Protein AF-A0A965ZZB5-F1 (afdb_monomer_lite)

Secondary structure (DSSP, 8-state):
---HHHHHHHHHHHHHHHHHHHHHHHHS-HHHHHSPP-HHHHHHHHHHHHHHHHHHHHHHHHHT--HHHHHHHHHHHHHHHHHTT--HHHHHHHHHHHHHHHH--

Foldseek 3Di:
DDDPVVVVLLVVLLVLLLVLLVQLCVQQPQVLLPDDDDPVSVVSNVVSLVVSLVVLLVVCVVVVDDPVSLVSNLVSNLVNVVVSPHDPVVSVVSSVSSSVSNVPD

Sequence (105 aa):
MFNPLNWLQGKRIDAFSRELAQEFSSRYSLEMATESPDKKSEKKLGRALNYVYRQAREFRQDRRLGVYGTARLGNGFKWELREMGYRHDFIEEATKGLILSVRGK

Radius of gyration: 14.29 Å; chains: 1; bounding box: 45×20×34 Å

pLDDT: mean 90.99, std 9.57, range [49.69, 98.31]

Structure (mmCIF, N/CA/C/O backbone):
data_AF-A0A965ZZB5-F1
#
_entry.id   AF-A0A965ZZB5-F1
#
loop_
_atom_site.group_PDB
_atom_site.id
_atom_site.type_symbol
_atom_site.label_atom_id
_atom_site.label_alt_id
_atom_site.label_comp_id
_atom_site.label_asym_id
_atom_site.label_entity_id
_atom_site.label_seq_id
_atom_site.pdbx_PDB_ins_code
_atom_site.Cartn_x
_atom_site.Cartn_y
_atom_site.Cartn_z
_atom_site.occupancy
_atom_site.B_iso_or_equiv
_atom_site.auth_seq_id
_atom_site.auth_comp_id
_atom_site.auth_asym_id
_atom_site.auth_atom_id
_atom_site.pdbx_PDB_model_num
ATOM 1 N N . MET A 1 1 ? -26.984 -10.403 16.434 1.00 51.53 1 MET A N 1
ATOM 2 C CA . MET A 1 1 ? -27.482 -9.010 16.435 1.00 51.53 1 MET A CA 1
ATOM 3 C C . MET A 1 1 ? -26.641 -8.207 15.447 1.00 51.53 1 MET A C 1
ATOM 5 O O . MET A 1 1 ? -25.421 -8.245 15.553 1.00 51.53 1 MET A O 1
ATOM 9 N N . PHE A 1 2 ? -27.251 -7.593 14.430 1.00 65.06 2 PHE A N 1
ATOM 10 C CA . PHE A 1 2 ? -26.543 -6.790 13.422 1.00 65.06 2 PHE A CA 1
ATOM 11 C C . PHE A 1 2 ? -26.009 -5.507 14.074 1.00 65.06 2 PHE A C 1
ATOM 13 O O . PHE A 1 2 ? -26.792 -4.757 14.646 1.00 65.06 2 PHE A O 1
ATOM 20 N N . ASN A 1 3 ? -24.694 -5.266 14.017 1.00 68.12 3 ASN A N 1
ATOM 21 C CA . ASN A 1 3 ? -24.098 -4.024 14.511 1.00 68.12 3 ASN A CA 1
ATOM 22 C C . ASN A 1 3 ? -23.791 -3.087 13.329 1.00 68.12 3 ASN A C 1
ATOM 24 O O . ASN A 1 3 ? -22.809 -3.323 12.614 1.00 68.12 3 ASN A O 1
ATOM 28 N N . PRO A 1 4 ? -24.590 -2.031 13.107 1.00 71.56 4 PRO A N 1
ATOM 29 C CA .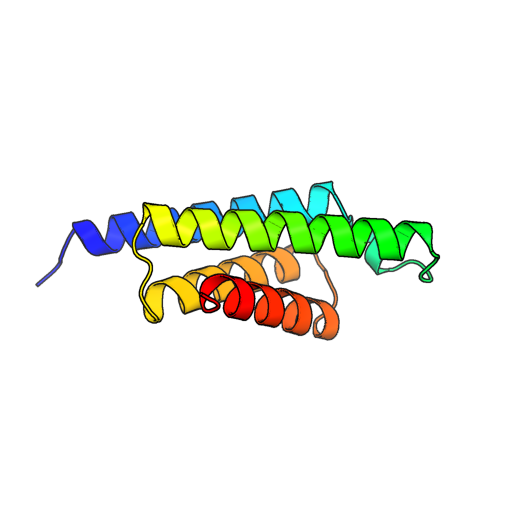 PRO A 1 4 ? -24.464 -1.198 11.923 1.00 71.56 4 PRO A CA 1
ATOM 30 C C . PRO A 1 4 ? -23.114 -0.457 11.807 1.00 71.56 4 PRO A C 1
ATOM 32 O O . PRO A 1 4 ? -22.646 -0.164 10.710 1.00 71.56 4 PRO A O 1
ATOM 35 N N . LEU A 1 5 ? -22.430 -0.208 12.924 1.00 72.25 5 LEU A N 1
ATOM 36 C CA . LEU A 1 5 ? -21.118 0.450 12.939 1.00 72.25 5 LEU A CA 1
ATOM 37 C C . LEU A 1 5 ? -20.015 -0.393 12.271 1.00 72.25 5 LEU A C 1
ATOM 39 O O . LEU A 1 5 ? -19.155 0.149 11.575 1.00 72.25 5 LEU A O 1
ATOM 43 N N . ASN A 1 6 ? -20.066 -1.721 12.417 1.00 72.62 6 ASN A N 1
ATOM 44 C CA . ASN A 1 6 ? -19.044 -2.615 11.862 1.00 72.62 6 ASN A CA 1
ATOM 45 C C . ASN A 1 6 ? -19.143 -2.739 10.333 1.00 72.62 6 ASN A C 1
ATOM 47 O O . ASN A 1 6 ? -18.112 -2.863 9.669 1.00 72.62 6 ASN A O 1
ATOM 51 N N . TRP A 1 7 ? -20.351 -2.677 9.753 1.00 75.81 7 TRP A N 1
ATOM 52 C CA . TRP A 1 7 ? -20.498 -2.728 8.290 1.00 75.81 7 TRP A CA 1
ATOM 53 C C . TRP A 1 7 ? -19.949 -1.458 7.635 1.00 75.81 7 TRP A C 1
ATOM 55 O O . TRP A 1 7 ? -19.247 -1.544 6.626 1.00 75.81 7 TRP A O 1
ATOM 65 N N . LEU A 1 8 ? -20.216 -0.293 8.237 1.00 85.12 8 LEU A N 1
ATOM 66 C CA . LEU A 1 8 ? -19.691 0.990 7.773 1.00 85.12 8 LEU A CA 1
ATOM 67 C C . LEU A 1 8 ? -18.165 1.009 7.841 1.00 85.12 8 LEU A C 1
ATOM 69 O O . LEU A 1 8 ? -17.510 1.407 6.880 1.00 85.12 8 LEU A O 1
ATOM 73 N N . GLN A 1 9 ? -17.584 0.526 8.942 1.00 85.31 9 GLN A N 1
ATOM 74 C CA . GLN A 1 9 ? -16.133 0.422 9.067 1.00 85.31 9 GLN A CA 1
ATOM 75 C C . GLN A 1 9 ? -15.539 -0.514 8.005 1.00 85.31 9 GLN A C 1
ATOM 77 O O . GLN A 1 9 ? -14.544 -0.156 7.381 1.00 85.31 9 GLN A O 1
ATOM 82 N N . GLY A 1 10 ? -16.177 -1.663 7.750 1.00 88.94 10 GLY A N 1
ATOM 83 C CA . GLY A 1 10 ? -15.782 -2.600 6.697 1.00 88.94 10 GLY A CA 1
ATOM 84 C C . GLY A 1 10 ? -15.729 -1.950 5.313 1.00 88.94 10 GLY A C 1
ATOM 85 O O . GLY A 1 10 ? -14.679 -1.989 4.679 1.00 88.94 10 GLY A O 1
ATOM 86 N N . LYS A 1 11 ? -16.802 -1.267 4.885 1.00 9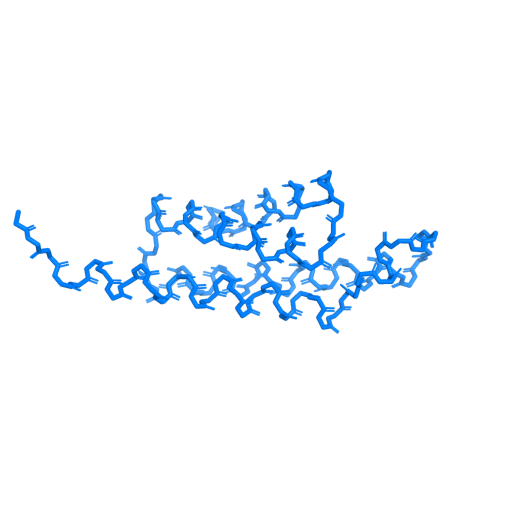1.56 11 LYS A N 1
ATOM 87 C CA . LYS A 1 11 ? -16.817 -0.591 3.573 1.00 91.56 11 LYS A CA 1
ATOM 88 C C . LYS A 1 11 ? -15.784 0.522 3.459 1.00 91.56 11 LYS A C 1
ATOM 90 O O . LYS A 1 11 ? -15.249 0.746 2.381 1.00 91.56 11 LYS A O 1
ATOM 95 N N . ARG A 1 12 ? -15.485 1.218 4.557 1.00 91.69 12 ARG A N 1
ATOM 96 C CA . ARG A 1 12 ? -14.422 2.231 4.566 1.00 91.69 12 ARG A CA 1
ATOM 97 C C . ARG A 1 12 ? -13.033 1.618 4.418 1.00 91.69 12 ARG A C 1
ATOM 99 O O . ARG A 1 12 ? -12.195 2.223 3.764 1.00 91.69 12 ARG A O 1
ATOM 106 N N . ILE A 1 13 ? -12.788 0.456 5.0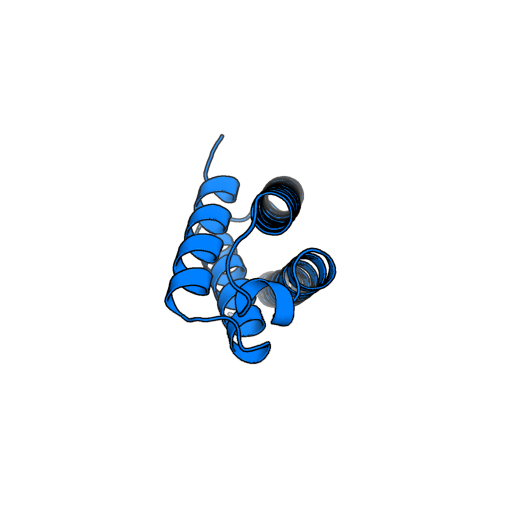28 1.00 94.75 13 ILE A N 1
ATOM 107 C CA . ILE A 1 13 ? -11.532 -0.281 4.834 1.00 94.75 13 ILE A CA 1
ATOM 108 C C . ILE A 1 13 ? -11.420 -0.716 3.374 1.00 94.75 13 ILE A C 1
ATOM 110 O O . ILE A 1 13 ? -10.377 -0.493 2.780 1.00 94.75 13 ILE A O 1
ATOM 114 N N . ASP A 1 14 ? -12.494 -1.250 2.788 1.00 95.31 14 ASP A N 1
ATOM 115 C CA . ASP A 1 14 ? -12.492 -1.691 1.388 1.00 95.31 14 ASP A CA 1
ATOM 116 C C . ASP A 1 14 ? -12.238 -0.524 0.421 1.00 95.31 14 ASP A C 1
ATOM 118 O O . ASP A 1 14 ? -11.405 -0.627 -0.477 1.00 95.31 14 ASP A O 1
ATOM 122 N N . ALA A 1 15 ? -12.910 0.613 0.636 1.00 96.12 15 ALA A N 1
ATOM 123 C CA . ALA A 1 15 ? -12.704 1.819 -0.162 1.00 96.12 15 ALA A CA 1
ATOM 124 C C . ALA A 1 15 ? -11.254 2.317 -0.069 1.00 96.12 15 ALA A C 1
ATOM 126 O O . ALA A 1 15 ? -10.639 2.616 -1.088 1.00 96.12 15 ALA A O 1
ATOM 127 N N . PHE A 1 16 ? -10.694 2.341 1.143 1.00 96.38 16 PHE A N 1
ATOM 128 C CA . PHE A 1 16 ? -9.311 2.751 1.355 1.00 96.38 16 PHE A CA 1
ATOM 129 C C . PHE A 1 16 ? -8.307 1.756 0.755 1.00 96.38 16 PHE A C 1
ATOM 131 O O . PHE A 1 16 ? -7.324 2.174 0.158 1.00 96.38 16 PHE A O 1
ATOM 138 N N . SER A 1 17 ? -8.551 0.445 0.849 1.00 97.12 17 SER A N 1
ATOM 139 C CA . SER A 1 17 ? -7.729 -0.578 0.188 1.00 97.12 17 SER A CA 1
ATOM 140 C C . SER A 1 17 ? -7.622 -0.348 -1.319 1.00 97.12 17 SER A C 1
ATOM 142 O O . SER A 1 17 ? -6.525 -0.435 -1.872 1.00 97.12 17 SER A O 1
ATOM 144 N N . ARG A 1 18 ? -8.752 -0.037 -1.967 1.00 97.94 18 ARG A N 1
ATOM 145 C CA . ARG A 1 18 ? -8.815 0.278 -3.397 1.00 97.94 18 ARG A CA 1
ATOM 146 C C . ARG A 1 18 ? -8.062 1.555 -3.733 1.00 97.94 18 ARG A C 1
ATOM 148 O O . ARG A 1 18 ? -7.221 1.542 -4.626 1.00 97.94 18 ARG A O 1
ATOM 155 N N . GLU A 1 19 ? -8.331 2.632 -3.001 1.00 97.62 19 GLU A N 1
ATOM 156 C CA . GLU A 1 19 ? -7.626 3.909 -3.161 1.00 97.62 19 GLU A CA 1
ATOM 157 C C . GLU A 1 19 ? -6.109 3.714 -3.043 1.00 97.62 19 GLU A C 1
ATOM 159 O O . GLU A 1 19 ? -5.341 4.198 -3.870 1.00 97.62 19 GLU A O 1
ATOM 164 N N . LEU A 1 20 ? -5.672 2.921 -2.066 1.00 97.25 20 LEU A N 1
ATOM 165 C CA . LEU A 1 20 ? -4.262 2.663 -1.826 1.00 97.25 20 LEU A CA 1
ATOM 166 C C . LEU A 1 20 ? -3.595 1.884 -2.969 1.00 97.25 20 LEU A C 1
ATOM 168 O O . LEU A 1 20 ? -2.459 2.185 -3.334 1.00 97.25 20 LEU A O 1
ATOM 172 N N . ALA A 1 21 ? -4.287 0.900 -3.548 1.00 97.94 21 ALA A N 1
ATOM 173 C CA . ALA A 1 21 ? -3.805 0.172 -4.722 1.00 97.94 21 ALA A CA 1
ATOM 174 C C . ALA A 1 21 ? -3.731 1.079 -5.962 1.00 97.94 21 ALA A C 1
ATOM 176 O O . ALA A 1 21 ? -2.763 1.016 -6.720 1.00 97.94 21 ALA A O 1
ATOM 177 N N . GLN A 1 22 ? -4.707 1.972 -6.140 1.00 97.69 22 GLN A N 1
ATOM 178 C CA . GLN A 1 22 ? -4.717 2.951 -7.230 1.00 97.69 22 GLN A CA 1
ATOM 179 C C . GLN A 1 22 ? -3.578 3.971 -7.091 1.00 97.69 22 GLN A C 1
ATOM 181 O O . GLN A 1 22 ? -2.859 4.226 -8.056 1.00 97.69 22 GLN A O 1
ATOM 186 N N . GLU A 1 23 ? -3.349 4.495 -5.885 1.00 97.25 23 GLU A N 1
ATOM 187 C CA . GLU A 1 23 ? -2.213 5.373 -5.573 1.00 97.25 23 GLU A CA 1
ATOM 188 C C . GLU A 1 23 ? -0.862 4.673 -5.741 1.00 97.25 23 GLU A C 1
ATOM 190 O O . GLU A 1 23 ? 0.124 5.294 -6.143 1.00 97.25 23 GLU A O 1
ATOM 195 N N . PHE A 1 24 ? -0.790 3.376 -5.439 1.00 97.94 24 PHE A N 1
ATOM 196 C CA . PHE A 1 24 ? 0.399 2.589 -5.735 1.00 97.94 24 PHE A CA 1
ATOM 197 C C . PHE A 1 24 ? 0.642 2.528 -7.249 1.00 97.94 24 PHE A C 1
ATOM 199 O O . PHE A 1 24 ? 1.726 2.886 -7.718 1.00 97.94 24 PHE A O 1
ATOM 206 N N . SER A 1 25 ? -0.376 2.123 -8.013 1.00 96.69 25 SER A N 1
ATOM 207 C CA . SER A 1 25 ? -0.272 1.916 -9.459 1.00 96.69 25 SER A CA 1
ATOM 208 C C . SER A 1 25 ? 0.009 3.208 -10.231 1.00 96.69 25 SER A C 1
ATOM 210 O O . SER A 1 25 ? 0.790 3.204 -11.182 1.00 96.69 25 SER A O 1
ATOM 212 N N . SER A 1 26 ? -0.520 4.348 -9.774 1.00 96.69 26 SER A N 1
ATOM 213 C CA . SER A 1 26 ? -0.225 5.658 -10.372 1.00 96.69 26 SER A CA 1
ATOM 214 C C . SER A 1 26 ? 1.252 6.060 -10.240 1.00 96.69 26 SER A C 1
ATOM 216 O O . SER A 1 26 ? 1.780 6.807 -11.066 1.00 96.69 26 SER A O 1
ATOM 218 N N . ARG A 1 27 ? 1.949 5.552 -9.214 1.00 95.81 27 ARG A N 1
ATOM 219 C CA . ARG A 1 27 ? 3.371 5.830 -8.941 1.00 95.81 27 ARG A CA 1
ATOM 220 C C . ARG A 1 27 ? 4.300 4.785 -9.545 1.00 95.81 27 ARG A C 1
ATOM 222 O O . ARG A 1 27 ? 5.442 5.110 -9.886 1.00 95.81 27 ARG A O 1
ATOM 229 N N . TYR A 1 28 ? 3.823 3.552 -9.651 1.00 95.88 28 TYR A N 1
ATOM 230 C CA . TYR A 1 28 ? 4.544 2.416 -10.197 1.00 95.88 28 TYR A CA 1
ATOM 231 C C . TYR A 1 28 ? 3.586 1.571 -11.037 1.00 95.88 28 TYR A C 1
ATOM 233 O O . TYR A 1 28 ? 2.908 0.694 -10.508 1.00 95.88 28 TYR A O 1
ATOM 241 N N . SER A 1 29 ? 3.509 1.869 -12.336 1.00 93.62 29 SER A N 1
ATOM 242 C CA . SER A 1 29 ? 2.573 1.232 -13.267 1.00 93.62 29 SER A CA 1
ATOM 243 C C . SER A 1 29 ? 2.904 -0.243 -13.514 1.00 93.62 29 SER A C 1
ATOM 245 O O . SER A 1 29 ? 4.019 -0.699 -13.252 1.00 93.62 29 SER A O 1
ATOM 247 N N . LEU A 1 30 ? 1.936 -0.984 -14.064 1.00 93.38 30 LEU A N 1
ATOM 248 C CA . LEU A 1 30 ? 2.137 -2.374 -14.477 1.00 93.38 30 LEU A CA 1
ATOM 249 C C . LEU A 1 30 ? 3.286 -2.511 -15.489 1.00 93.38 30 LEU A C 1
ATOM 251 O O . LEU A 1 30 ? 4.102 -3.415 -15.353 1.00 93.38 30 LEU A O 1
ATOM 255 N N . GLU A 1 31 ? 3.395 -1.590 -16.450 1.00 91.38 31 GLU A N 1
ATOM 256 C CA . GLU A 1 31 ? 4.469 -1.579 -17.456 1.00 91.38 31 GLU A CA 1
ATOM 257 C C . GLU A 1 31 ? 5.854 -1.593 -16.788 1.00 91.38 31 GLU A C 1
ATOM 259 O O . GLU A 1 31 ? 6.667 -2.478 -17.055 1.00 91.38 31 GLU A O 1
ATOM 264 N N . MET A 1 32 ? 6.071 -0.716 -15.799 1.00 90.81 32 MET A N 1
ATOM 265 C CA . MET A 1 32 ? 7.323 -0.663 -15.028 1.00 90.81 32 MET A CA 1
ATOM 266 C C . MET A 1 32 ? 7.574 -1.922 -14.187 1.00 90.81 32 MET A C 1
ATOM 268 O O . MET A 1 32 ? 8.718 -2.187 -13.820 1.00 90.81 32 MET A O 1
ATOM 272 N N . ALA A 1 33 ? 6.522 -2.668 -13.839 1.00 88.69 33 ALA A N 1
ATOM 273 C CA . ALA A 1 33 ? 6.622 -3.947 -13.137 1.00 88.69 33 ALA A CA 1
ATOM 274 C C . ALA A 1 33 ? 6.969 -5.119 -14.066 1.00 88.69 33 ALA A C 1
ATOM 276 O O . ALA A 1 33 ? 7.471 -6.146 -13.602 1.00 88.69 33 ALA A O 1
ATOM 277 N N . THR A 1 34 ? 6.694 -4.978 -15.363 1.00 88.00 34 THR A N 1
ATOM 278 C CA . THR A 1 34 ? 6.986 -5.992 -16.385 1.00 88.00 34 THR A CA 1
ATOM 279 C C . THR A 1 34 ? 8.313 -5.772 -17.105 1.00 88.00 34 THR A C 1
ATOM 281 O O . THR A 1 34 ? 8.892 -6.731 -17.611 1.00 88.00 34 THR A O 1
ATOM 284 N N . GLU A 1 35 ? 8.805 -4.535 -17.138 1.00 87.62 35 GLU A N 1
ATOM 285 C CA . GLU A 1 35 ? 10.099 -4.181 -17.716 1.00 87.62 35 GLU A CA 1
ATOM 286 C C . GLU A 1 35 ? 11.279 -4.718 -16.891 1.00 87.62 35 GLU A C 1
ATOM 288 O O . GLU A 1 35 ? 11.174 -4.986 -15.690 1.00 87.62 35 GLU A O 1
ATOM 293 N N . SER A 1 36 ? 12.440 -4.846 -17.539 1.00 84.50 36 SER A N 1
ATOM 294 C CA . SER A 1 36 ? 13.690 -5.160 -16.846 1.00 84.50 36 SER A CA 1
ATOM 295 C C . SER A 1 36 ? 13.997 -4.078 -15.801 1.00 84.50 36 SER A C 1
ATOM 297 O O . SER A 1 36 ? 14.003 -2.893 -16.145 1.00 84.50 36 SER A O 1
ATOM 299 N N . PRO A 1 37 ? 14.268 -4.448 -14.537 1.00 82.88 37 PRO A N 1
ATOM 300 C CA . PRO A 1 37 ? 14.526 -3.474 -13.489 1.00 82.88 37 PRO A CA 1
ATOM 301 C C . PRO A 1 37 ? 15.773 -2.642 -13.804 1.00 82.88 37 PRO A C 1
ATOM 303 O O . PRO A 1 37 ? 16.826 -3.167 -14.168 1.00 82.88 37 PRO A O 1
ATOM 306 N N . ASP A 1 38 ? 15.642 -1.327 -13.639 1.00 89.62 38 ASP A N 1
ATOM 307 C CA . ASP A 1 38 ? 16.737 -0.371 -13.678 1.00 89.62 38 ASP A CA 1
ATOM 308 C C . ASP A 1 38 ? 16.743 0.440 -12.370 1.00 89.62 38 ASP A C 1
ATOM 310 O O . ASP A 1 38 ? 15.785 0.446 -11.590 1.00 89.62 38 ASP A O 1
ATOM 314 N N . LYS A 1 39 ? 17.822 1.187 -12.118 1.00 89.38 39 LYS A N 1
ATOM 315 C CA . LYS A 1 39 ? 17.948 1.988 -10.885 1.00 89.38 39 LYS A CA 1
ATOM 316 C C . LYS A 1 39 ? 16.808 3.000 -10.698 1.00 89.38 39 LYS A C 1
ATOM 318 O O . LYS A 1 39 ? 16.517 3.413 -9.572 1.00 89.38 39 LYS A O 1
ATOM 323 N N . LYS A 1 40 ? 16.193 3.475 -11.784 1.00 89.25 40 LYS A N 1
ATOM 324 C CA . LYS A 1 40 ? 15.106 4.458 -11.748 1.00 89.25 40 LYS A CA 1
ATOM 325 C C . LYS A 1 40 ? 13.783 3.778 -11.394 1.00 89.25 40 LYS A C 1
ATOM 327 O O . LYS A 1 40 ? 13.052 4.333 -10.569 1.00 89.25 40 LYS A O 1
ATOM 332 N N . SER A 1 41 ? 13.481 2.618 -11.972 1.00 91.31 41 SER A N 1
ATOM 333 C CA . SER A 1 41 ? 12.279 1.837 -11.691 1.00 91.31 41 SER A CA 1
ATOM 334 C C . SER A 1 41 ? 12.313 1.272 -10.271 1.00 91.31 41 SER A C 1
ATOM 336 O O . SER A 1 41 ? 11.333 1.437 -9.548 1.00 91.31 41 SER A O 1
ATOM 338 N N . GLU A 1 42 ? 13.464 0.794 -9.793 1.00 92.19 42 GLU A N 1
ATOM 339 C CA . GLU A 1 42 ? 13.663 0.386 -8.393 1.00 92.19 42 GLU A CA 1
ATOM 340 C C . GLU A 1 42 ? 13.404 1.540 -7.412 1.00 92.19 42 GLU A C 1
ATOM 342 O O . GLU A 1 42 ? 12.676 1.403 -6.424 1.00 92.19 42 GLU A O 1
ATOM 347 N N . LYS A 1 43 ? 13.948 2.730 -7.702 1.00 94.88 43 LYS A N 1
ATOM 348 C CA . LYS A 1 43 ? 13.737 3.919 -6.865 1.00 94.88 43 LYS A CA 1
ATOM 349 C C . LYS A 1 43 ? 12.273 4.364 -6.860 1.00 94.88 43 LYS A C 1
ATOM 351 O O . LYS A 1 43 ? 11.783 4.831 -5.828 1.00 94.88 43 LYS A O 1
ATOM 356 N N . LYS A 1 44 ? 11.577 4.259 -7.996 1.00 95.00 44 LYS A N 1
ATOM 357 C CA . LYS A 1 44 ? 10.135 4.538 -8.089 1.00 95.00 44 LYS A CA 1
ATOM 358 C C . LYS A 1 44 ? 9.327 3.533 -7.281 1.00 95.00 44 LYS A C 1
ATOM 360 O O . LYS A 1 44 ? 8.497 3.967 -6.488 1.00 95.00 44 LYS A O 1
ATOM 365 N N . LEU A 1 45 ? 9.625 2.242 -7.415 1.00 95.94 45 LEU A N 1
ATOM 366 C CA . LEU A 1 45 ? 8.991 1.184 -6.640 1.00 95.94 45 LEU A CA 1
ATOM 367 C C . LEU A 1 45 ? 9.141 1.441 -5.137 1.00 95.94 45 LEU A C 1
ATOM 369 O O . LEU A 1 45 ? 8.145 1.517 -4.423 1.00 95.94 45 LEU A O 1
ATOM 373 N N . GLY A 1 46 ? 10.368 1.672 -4.660 1.00 96.38 46 GLY A N 1
ATOM 374 C CA . GLY A 1 46 ? 10.615 1.949 -3.244 1.00 96.38 46 GLY A CA 1
ATOM 375 C C . GLY A 1 46 ? 9.857 3.180 -2.735 1.00 96.38 46 GLY A C 1
ATOM 376 O O . GLY A 1 46 ? 9.294 3.162 -1.643 1.00 96.38 46 GLY A O 1
ATOM 377 N N . ARG A 1 47 ? 9.773 4.249 -3.537 1.00 97.12 47 ARG A N 1
ATOM 378 C CA . ARG A 1 47 ? 8.977 5.444 -3.202 1.00 97.12 47 ARG A CA 1
ATOM 379 C C . ARG A 1 47 ? 7.477 5.160 -3.168 1.00 97.12 47 ARG A C 1
ATOM 381 O O . ARG A 1 47 ? 6.810 5.655 -2.263 1.00 97.12 47 ARG A O 1
ATOM 388 N N . ALA A 1 48 ? 6.962 4.388 -4.123 1.00 97.44 48 ALA A N 1
ATOM 389 C CA . ALA A 1 48 ? 5.558 4.000 -4.178 1.00 97.44 48 ALA A CA 1
ATOM 390 C C . ALA A 1 48 ? 5.177 3.155 -2.954 1.00 97.44 48 ALA A C 1
ATOM 392 O O . ALA A 1 48 ? 4.217 3.495 -2.267 1.00 97.44 48 ALA A O 1
ATOM 393 N N . LEU A 1 49 ? 5.982 2.138 -2.617 1.00 97.62 49 LEU A N 1
ATOM 394 C CA . LEU A 1 49 ? 5.787 1.303 -1.427 1.00 97.62 49 LEU A CA 1
ATOM 395 C C . LEU A 1 49 ? 5.847 2.129 -0.137 1.00 97.62 49 LEU A C 1
ATOM 397 O O . LEU A 1 49 ? 4.926 2.072 0.672 1.00 97.62 49 LEU A O 1
ATOM 401 N N . ASN A 1 50 ? 6.876 2.965 0.033 1.00 97.12 50 ASN A N 1
ATOM 402 C CA . ASN A 1 50 ? 6.998 3.828 1.213 1.00 97.12 50 ASN A CA 1
ATOM 403 C C . ASN A 1 50 ? 5.797 4.766 1.377 1.00 97.12 50 ASN A C 1
ATOM 405 O O . ASN A 1 50 ? 5.325 4.968 2.497 1.00 97.12 50 ASN A O 1
ATOM 409 N N . TYR A 1 51 ? 5.295 5.325 0.272 1.00 97.25 51 TYR A N 1
ATOM 410 C CA . TYR A 1 51 ? 4.108 6.170 0.289 1.00 97.25 51 TYR A CA 1
ATOM 411 C C . TYR A 1 51 ? 2.893 5.394 0.805 1.00 97.25 51 TYR A C 1
ATOM 413 O O . TYR A 1 51 ? 2.300 5.796 1.807 1.00 97.25 51 TYR A O 1
ATOM 421 N N . VAL A 1 52 ? 2.562 4.250 0.198 1.00 97.31 52 VAL A N 1
ATOM 422 C CA . VAL A 1 52 ? 1.366 3.493 0.597 1.00 97.31 52 VAL A CA 1
ATOM 423 C C . VAL A 1 52 ? 1.478 2.889 1.996 1.00 97.31 52 VAL A C 1
ATOM 425 O O . VAL A 1 52 ? 0.504 2.878 2.746 1.00 97.31 52 VAL A O 1
ATOM 428 N N . TYR A 1 53 ? 2.676 2.473 2.409 1.00 96.69 53 TYR A N 1
ATOM 429 C CA . TYR A 1 53 ? 2.922 1.967 3.760 1.00 96.69 53 TYR A CA 1
ATOM 430 C C . TYR A 1 53 ? 2.719 3.043 4.824 1.00 96.69 53 TYR A C 1
ATOM 432 O O . TYR A 1 53 ? 2.185 2.743 5.897 1.00 96.69 53 TYR A O 1
ATOM 440 N N . ARG A 1 54 ? 3.107 4.290 4.527 1.00 96.00 54 ARG A N 1
ATOM 441 C CA . ARG A 1 54 ? 2.851 5.441 5.395 1.00 96.00 54 ARG A CA 1
ATOM 442 C C . ARG A 1 54 ? 1.355 5.740 5.484 1.00 96.00 54 ARG A C 1
ATOM 444 O O . ARG A 1 54 ? 0.840 5.802 6.598 1.00 96.00 54 ARG A O 1
ATOM 451 N N . GLN A 1 55 ? 0.656 5.840 4.348 1.00 95.62 55 GLN A N 1
ATOM 452 C CA . GLN A 1 55 ? -0.792 6.098 4.336 1.00 95.62 55 GLN A CA 1
ATOM 453 C C . GLN A 1 55 ? -1.561 5.024 5.125 1.00 95.62 55 GLN A C 1
ATOM 455 O O . GLN A 1 55 ? -2.472 5.334 5.890 1.00 95.62 55 GLN A O 1
ATOM 460 N N . ALA A 1 56 ? -1.170 3.753 5.005 1.00 94.56 56 ALA A N 1
ATOM 461 C CA . ALA A 1 56 ? -1.796 2.664 5.749 1.00 94.56 56 ALA A CA 1
ATOM 462 C C . ALA A 1 56 ? -1.583 2.765 7.268 1.00 94.56 56 ALA A C 1
ATOM 464 O O . ALA A 1 56 ? -2.502 2.486 8.047 1.00 94.56 56 ALA A O 1
ATOM 465 N N . ARG A 1 57 ? -0.393 3.198 7.707 1.00 93.06 57 ARG A N 1
ATOM 466 C CA . ARG A 1 57 ? -0.100 3.447 9.127 1.00 93.06 57 ARG A CA 1
ATOM 467 C C . ARG A 1 57 ? -0.940 4.605 9.674 1.00 93.06 57 ARG A C 1
ATOM 469 O O . ARG A 1 57 ? -1.522 4.462 10.749 1.00 93.06 57 ARG A O 1
ATOM 476 N N . GLU A 1 58 ? -1.055 5.699 8.925 1.00 91.94 58 GLU A N 1
ATOM 477 C CA . GLU A 1 58 ? -1.890 6.859 9.276 1.00 91.94 58 GLU A CA 1
ATOM 478 C C . GLU A 1 58 ? -3.374 6.472 9.375 1.00 91.94 58 GLU A C 1
ATOM 480 O O . GLU A 1 58 ? -4.028 6.751 10.382 1.00 91.94 58 GLU A O 1
ATOM 485 N N . PHE A 1 59 ? -3.891 5.719 8.399 1.00 90.62 59 PHE A N 1
ATOM 486 C CA . PHE A 1 59 ? -5.272 5.231 8.414 1.00 90.62 59 PHE A CA 1
ATOM 487 C C . PHE A 1 59 ? -5.566 4.335 9.627 1.00 90.62 59 PHE A C 1
ATOM 489 O O . PHE A 1 59 ? -6.646 4.411 10.221 1.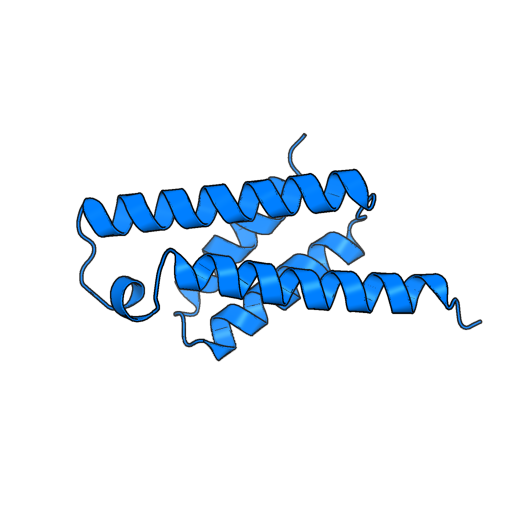00 90.62 59 PHE A O 1
ATOM 496 N N . ARG A 1 60 ? -4.601 3.508 10.057 1.00 85.56 60 ARG A N 1
ATOM 497 C CA . ARG A 1 60 ? -4.747 2.734 11.298 1.00 85.56 60 ARG A CA 1
ATOM 498 C C . ARG A 1 60 ? -4.823 3.624 12.534 1.00 85.56 60 ARG A C 1
ATOM 500 O O . ARG A 1 60 ? -5.626 3.311 13.416 1.00 85.56 60 ARG A O 1
ATOM 507 N N . GLN A 1 61 ? -3.992 4.659 12.632 1.00 79.12 61 GLN A N 1
ATOM 508 C CA . GLN A 1 61 ? -3.980 5.563 13.786 1.00 79.12 61 GLN A CA 1
ATOM 509 C C . GLN A 1 61 ? -5.311 6.314 13.910 1.00 79.12 61 GLN A C 1
ATOM 511 O O . GLN A 1 61 ? -5.899 6.312 14.989 1.00 79.12 61 GLN A O 1
ATOM 516 N N . ASP A 1 62 ? -5.838 6.831 12.796 1.00 73.31 62 ASP A N 1
ATOM 517 C CA . ASP A 1 62 ? -7.127 7.538 12.743 1.00 73.31 62 ASP A CA 1
ATOM 518 C C . ASP A 1 62 ? -8.324 6.627 13.093 1.00 73.31 62 ASP A C 1
ATOM 520 O O . ASP A 1 62 ? -9.306 7.054 13.698 1.00 73.31 62 ASP A O 1
ATOM 524 N N . ARG A 1 63 ? -8.261 5.331 12.744 1.00 74.62 63 ARG A N 1
ATOM 525 C CA . ARG A 1 63 ? -9.417 4.409 12.833 1.00 74.62 63 ARG A CA 1
ATOM 526 C C . ARG A 1 63 ? -9.309 3.301 13.872 1.00 74.62 63 ARG A C 1
ATOM 528 O O . ARG A 1 63 ? -10.227 2.484 13.959 1.00 74.62 63 ARG A O 1
ATOM 535 N N . ARG A 1 64 ? -8.214 3.253 14.638 1.00 73.19 64 ARG A N 1
ATOM 536 C CA . ARG A 1 64 ? -7.890 2.189 15.610 1.00 73.19 64 ARG A CA 1
ATOM 537 C C . ARG A 1 64 ? -8.091 0.788 15.014 1.00 73.19 64 ARG A C 1
ATOM 539 O O . ARG A 1 64 ? -8.743 -0.062 15.620 1.00 73.19 64 ARG A O 1
ATOM 546 N N . LEU A 1 65 ? -7.551 0.543 13.812 1.00 81.88 65 LEU A N 1
ATOM 547 C CA . LEU A 1 65 ? -7.678 -0.771 13.169 1.00 81.88 65 LEU A CA 1
ATOM 548 C C . LEU A 1 65 ? -7.096 -1.875 14.068 1.00 81.88 65 LEU A C 1
ATOM 550 O O . LEU A 1 65 ? -5.909 -1.863 14.414 1.00 81.88 65 LEU A O 1
ATOM 554 N N . GLY A 1 66 ? -7.953 -2.832 14.430 1.00 86.50 66 GLY A N 1
ATOM 555 C CA . GLY A 1 66 ? -7.566 -4.093 15.060 1.00 86.50 66 GLY A CA 1
ATOM 556 C C . GLY A 1 66 ? -7.102 -5.130 14.034 1.00 86.50 66 GLY A C 1
ATOM 557 O O . GLY A 1 66 ? -7.083 -4.872 12.832 1.00 86.50 66 GLY A O 1
ATOM 558 N N . VAL A 1 67 ? -6.782 -6.340 14.503 1.00 88.88 67 VAL A N 1
ATOM 559 C CA . VAL A 1 67 ? -6.225 -7.431 13.675 1.00 88.88 67 VAL A CA 1
ATOM 560 C C . VAL A 1 67 ? -7.078 -7.725 12.436 1.00 88.88 67 VAL A C 1
ATOM 562 O O . VAL A 1 67 ? -6.546 -7.795 11.330 1.00 88.88 67 VAL A O 1
ATOM 565 N N . TYR A 1 68 ? -8.399 -7.835 12.604 1.00 90.44 68 TYR A N 1
ATOM 566 C CA . TYR A 1 68 ? -9.326 -8.066 11.493 1.00 90.44 68 TYR A CA 1
ATOM 567 C C . TYR A 1 68 ? -9.297 -6.929 10.462 1.00 90.44 68 TYR A C 1
ATOM 569 O O . TYR A 1 68 ? -9.259 -7.184 9.262 1.00 90.44 68 TYR A O 1
ATOM 577 N N . GLY A 1 69 ? -9.269 -5.675 10.921 1.00 92.75 69 GLY A N 1
ATOM 578 C CA . GLY A 1 69 ? -9.221 -4.513 10.036 1.00 92.75 69 GLY A CA 1
ATOM 579 C C . GLY A 1 69 ? -7.929 -4.458 9.222 1.00 92.75 69 GLY A C 1
ATOM 580 O O . GLY A 1 69 ? -7.978 -4.199 8.025 1.00 92.75 69 GLY A O 1
ATOM 581 N N . THR A 1 70 ? -6.791 -4.788 9.840 1.00 93.00 70 THR A N 1
ATOM 582 C CA . THR A 1 70 ? -5.502 -4.907 9.144 1.00 93.00 70 THR A CA 1
ATOM 583 C C . THR A 1 70 ? -5.512 -6.031 8.107 1.00 93.00 70 THR A C 1
ATOM 585 O O . THR A 1 70 ? -5.024 -5.839 6.997 1.00 93.00 70 THR A O 1
ATOM 588 N N . ALA A 1 71 ? -6.086 -7.192 8.437 1.00 94.25 71 ALA A N 1
ATOM 589 C CA . ALA A 1 71 ? -6.205 -8.300 7.491 1.00 94.25 71 ALA A CA 1
ATOM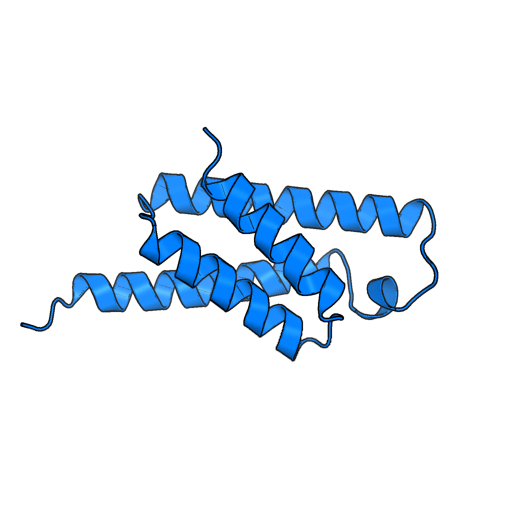 590 C C . ALA A 1 71 ? -7.113 -7.939 6.305 1.00 94.25 71 ALA A C 1
ATOM 592 O O . ALA A 1 71 ? -6.766 -8.208 5.158 1.00 94.25 71 ALA A O 1
ATOM 593 N N . ARG A 1 72 ? -8.250 -7.282 6.569 1.00 95.50 72 ARG A N 1
ATOM 594 C CA . ARG A 1 72 ? -9.167 -6.804 5.527 1.00 95.50 72 ARG A CA 1
ATOM 595 C C . ARG A 1 72 ? -8.502 -5.763 4.625 1.00 95.50 72 ARG A C 1
ATOM 597 O O . ARG A 1 72 ? -8.609 -5.891 3.412 1.00 95.50 72 ARG A O 1
ATOM 604 N N . LEU A 1 73 ? -7.756 -4.818 5.206 1.00 96.31 73 LEU A N 1
ATOM 605 C CA . LEU A 1 73 ? -6.977 -3.820 4.466 1.00 96.31 73 LEU A CA 1
ATOM 606 C C . LEU A 1 73 ? -5.979 -4.484 3.509 1.00 96.31 73 LEU A C 1
ATOM 608 O O . LEU A 1 73 ? -5.981 -4.190 2.314 1.00 96.31 73 LEU A O 1
ATOM 612 N N . GLY A 1 74 ? -5.159 -5.398 4.040 1.00 96.88 74 GLY A N 1
ATOM 613 C CA . GLY A 1 74 ? -4.152 -6.120 3.263 1.00 96.88 74 GLY A CA 1
ATOM 614 C C . GLY A 1 74 ? -4.766 -6.971 2.156 1.00 96.88 74 GLY A C 1
ATOM 615 O O . GLY A 1 74 ? -4.306 -6.918 1.022 1.00 96.88 74 GLY A O 1
ATOM 616 N N . ASN A 1 75 ? -5.851 -7.694 2.449 1.00 97.69 75 ASN A N 1
ATOM 617 C CA . ASN A 1 75 ? -6.561 -8.472 1.437 1.00 97.69 75 ASN A CA 1
ATOM 618 C C . ASN A 1 75 ? -7.146 -7.576 0.345 1.00 97.69 75 ASN A C 1
ATOM 620 O O . ASN A 1 75 ? -6.951 -7.876 -0.825 1.00 97.69 75 ASN A O 1
ATOM 624 N N . GLY A 1 76 ? -7.824 -6.480 0.693 1.00 97.88 76 GLY A N 1
ATOM 625 C CA . GLY A 1 76 ? -8.365 -5.558 -0.308 1.00 97.88 76 GLY A CA 1
ATOM 626 C C . GLY A 1 76 ? -7.272 -5.016 -1.231 1.00 97.88 76 GLY A C 1
ATOM 627 O O . GLY A 1 76 ? -7.412 -5.079 -2.445 1.00 97.88 76 GLY A O 1
ATOM 628 N N . PHE A 1 77 ? -6.140 -4.586 -0.665 1.00 98.19 77 PHE A N 1
ATOM 629 C CA . PHE A 1 77 ? -4.989 -4.116 -1.441 1.00 98.19 77 PHE A CA 1
ATOM 630 C C . PHE A 1 77 ? -4.442 -5.209 -2.375 1.00 98.19 77 PHE A C 1
ATOM 632 O O . PHE A 1 77 ? -4.231 -4.974 -3.562 1.00 98.19 77 PHE A O 1
ATOM 639 N N . LYS A 1 78 ? -4.284 -6.429 -1.852 1.00 98.31 78 LYS A N 1
ATOM 640 C CA . LYS A 1 78 ? -3.855 -7.615 -2.603 1.00 98.31 78 LYS A CA 1
ATOM 641 C C . LYS A 1 78 ? -4.766 -7.926 -3.791 1.00 98.31 78 LYS A C 1
ATOM 643 O O . LYS A 1 78 ? -4.269 -8.207 -4.879 1.00 98.31 78 LYS A O 1
ATOM 648 N N . TRP A 1 79 ? -6.082 -7.919 -3.581 1.00 98.31 79 TRP A N 1
ATOM 649 C CA . TRP A 1 79 ? -7.060 -8.211 -4.631 1.00 98.31 79 TRP A CA 1
ATOM 650 C C . TRP A 1 79 ? -7.036 -7.154 -5.731 1.00 98.31 79 TRP A C 1
ATOM 652 O O . TRP A 1 79 ? -6.978 -7.515 -6.899 1.00 98.31 79 TRP A O 1
ATOM 662 N N . GLU A 1 80 ? -6.981 -5.877 -5.368 1.00 98.19 80 GLU A N 1
ATOM 663 C CA . GLU A 1 80 ? -6.977 -4.782 -6.342 1.00 98.19 80 GLU A CA 1
ATOM 664 C C . GLU A 1 80 ? -5.692 -4.791 -7.191 1.00 98.19 80 GLU A C 1
ATOM 666 O O . GLU A 1 80 ? -5.761 -4.682 -8.413 1.00 98.19 80 GLU A O 1
ATOM 671 N N . LEU A 1 81 ? -4.514 -5.045 -6.600 1.00 98.00 81 LEU A N 1
ATOM 672 C CA . LEU A 1 81 ? -3.284 -5.232 -7.388 1.00 98.00 81 LEU A CA 1
ATOM 673 C C . LEU A 1 81 ? -3.352 -6.460 -8.307 1.00 98.00 81 LEU A C 1
ATOM 675 O O . LEU A 1 81 ? -2.804 -6.448 -9.410 1.00 98.00 81 LEU A O 1
ATOM 679 N N . ARG A 1 82 ? -4.025 -7.529 -7.872 1.00 98.06 82 ARG A N 1
ATOM 680 C CA . ARG A 1 82 ? -4.245 -8.711 -8.709 1.00 98.06 82 ARG A CA 1
ATOM 681 C C . ARG A 1 82 ? -5.137 -8.387 -9.905 1.00 98.06 82 ARG A C 1
ATOM 683 O O . ARG A 1 82 ? -4.822 -8.818 -11.008 1.00 98.06 82 ARG A O 1
ATOM 690 N N . GLU A 1 83 ? -6.215 -7.634 -9.699 1.00 97.38 83 GLU A N 1
ATOM 691 C CA . GLU A 1 83 ? -7.114 -7.190 -10.773 1.00 97.38 83 GLU A CA 1
ATOM 692 C C . GLU A 1 83 ? -6.411 -6.252 -11.762 1.00 97.38 83 GLU A C 1
ATOM 694 O O . GLU A 1 83 ? -6.670 -6.321 -12.960 1.00 97.38 83 GLU A O 1
ATOM 699 N N . MET A 1 84 ? -5.455 -5.447 -11.289 1.00 96.69 84 MET A N 1
ATOM 700 C CA . MET A 1 84 ? -4.591 -4.622 -12.141 1.00 96.69 84 MET A CA 1
ATOM 701 C C . MET A 1 84 ? -3.532 -5.425 -12.914 1.00 96.69 84 MET A C 1
ATOM 703 O O . MET A 1 84 ? -2.870 -4.862 -13.780 1.00 96.69 84 MET A O 1
ATOM 707 N N . GLY A 1 85 ? -3.349 -6.717 -12.621 1.00 97.06 85 GLY A N 1
ATOM 708 C CA . GLY A 1 85 ? -2.453 -7.604 -13.367 1.00 97.06 85 GLY A CA 1
ATOM 709 C C . GLY A 1 85 ? -1.015 -7.690 -12.848 1.00 97.06 85 GLY A C 1
ATOM 710 O O . GLY A 1 85 ? -0.162 -8.249 -13.537 1.00 97.06 85 GLY A O 1
ATOM 711 N N . TYR A 1 86 ? -0.716 -7.181 -11.646 1.00 96.88 86 TYR A N 1
ATOM 712 C CA . TYR A 1 86 ? 0.616 -7.361 -11.057 1.00 96.88 86 TYR A CA 1
ATOM 713 C C . TYR A 1 86 ? 0.903 -8.848 -10.795 1.00 96.88 86 TYR A C 1
ATOM 715 O O . TYR A 1 86 ? 0.003 -9.654 -10.541 1.00 96.88 86 TYR A O 1
ATOM 723 N N . ARG A 1 87 ? 2.184 -9.229 -10.841 1.00 95.88 87 ARG A N 1
ATOM 724 C CA . ARG A 1 87 ? 2.584 -10.623 -10.621 1.00 95.88 87 ARG A CA 1
ATOM 725 C C . ARG A 1 87 ? 2.348 -11.057 -9.175 1.00 95.88 87 ARG A C 1
ATOM 727 O O . ARG A 1 87 ? 2.464 -10.269 -8.240 1.00 95.88 87 ARG A O 1
ATOM 734 N N . HIS A 1 88 ? 2.034 -12.336 -9.000 1.00 95.50 88 HIS A N 1
ATOM 735 C CA . HIS A 1 88 ? 1.655 -12.897 -7.705 1.00 95.50 88 HIS A CA 1
ATOM 736 C C . HIS A 1 88 ? 2.743 -12.736 -6.631 1.00 95.50 88 HIS A C 1
ATOM 738 O O . HIS A 1 88 ? 2.447 -12.275 -5.534 1.00 95.50 88 HIS A O 1
ATOM 744 N N . ASP A 1 89 ? 3.993 -13.057 -6.967 1.00 94.81 89 ASP A N 1
ATOM 745 C CA . ASP A 1 89 ? 5.168 -12.910 -6.099 1.00 94.81 89 ASP A CA 1
ATOM 746 C C . ASP A 1 89 ? 5.331 -11.473 -5.586 1.00 94.81 89 ASP A C 1
ATOM 748 O O . ASP A 1 89 ? 5.498 -11.238 -4.388 1.00 94.81 89 ASP A O 1
ATOM 752 N N . PHE A 1 90 ? 5.200 -10.508 -6.494 1.00 94.69 90 PHE A N 1
ATOM 753 C CA . PHE A 1 90 ? 5.250 -9.089 -6.179 1.00 94.69 90 PHE A CA 1
ATOM 754 C C . PHE A 1 90 ? 4.114 -8.669 -5.237 1.00 94.69 90 PHE A C 1
ATOM 756 O O . PHE A 1 90 ? 4.346 -7.982 -4.239 1.00 94.69 90 PHE A O 1
ATOM 763 N N . ILE A 1 91 ? 2.885 -9.097 -5.540 1.00 97.44 91 ILE A N 1
ATOM 764 C CA . ILE A 1 91 ? 1.699 -8.769 -4.746 1.00 97.44 91 ILE A CA 1
ATOM 765 C C . ILE A 1 91 ? 1.842 -9.280 -3.308 1.00 97.44 91 ILE A C 1
ATOM 767 O O . ILE A 1 91 ? 1.508 -8.546 -2.373 1.00 97.44 91 ILE A O 1
ATOM 771 N N . GLU A 1 92 ? 2.324 -10.511 -3.108 1.00 97.94 92 GLU A N 1
ATOM 772 C CA . GLU A 1 92 ? 2.515 -11.063 -1.761 1.00 97.94 92 GLU A CA 1
ATOM 773 C C . GLU A 1 92 ? 3.514 -10.230 -0.952 1.00 97.94 92 GLU A C 1
ATOM 775 O O . GLU A 1 92 ? 3.228 -9.878 0.195 1.00 97.94 92 GLU A O 1
ATOM 780 N N . GLU A 1 93 ? 4.653 -9.862 -1.545 1.00 97.06 93 GLU A N 1
ATOM 781 C CA . GLU A 1 93 ? 5.692 -9.105 -0.841 1.00 97.06 93 GLU A CA 1
ATOM 782 C C . GLU A 1 93 ? 5.227 -7.679 -0.506 1.00 97.06 93 GLU A C 1
ATOM 784 O O . GLU A 1 93 ? 5.359 -7.232 0.637 1.00 97.06 93 GLU A O 1
ATOM 789 N N . ALA A 1 94 ? 4.588 -6.989 -1.457 1.00 97.12 94 ALA A N 1
ATOM 790 C CA . ALA A 1 94 ? 4.013 -5.664 -1.224 1.00 97.12 94 ALA A CA 1
ATOM 791 C C . ALA A 1 94 ? 2.927 -5.698 -0.131 1.00 97.12 94 ALA A C 1
ATOM 793 O O . ALA A 1 94 ? 2.887 -4.849 0.763 1.00 97.12 94 ALA A O 1
ATOM 794 N N . THR A 1 95 ? 2.063 -6.717 -0.150 1.00 97.88 95 THR A N 1
ATOM 795 C CA . THR A 1 95 ? 0.997 -6.884 0.851 1.00 97.88 95 THR A CA 1
ATOM 796 C C . THR A 1 95 ? 1.566 -7.207 2.232 1.00 97.88 95 THR A C 1
ATOM 798 O O . THR A 1 95 ? 1.096 -6.685 3.247 1.00 97.88 95 THR A O 1
ATOM 801 N N . LYS A 1 96 ? 2.600 -8.048 2.301 1.00 96.94 96 LYS A N 1
ATOM 802 C CA . LYS A 1 96 ? 3.292 -8.366 3.551 1.00 96.94 96 LYS A CA 1
ATOM 803 C C . LYS A 1 96 ? 3.931 -7.118 4.151 1.00 96.94 96 LYS A C 1
ATOM 805 O O . LYS A 1 96 ? 3.722 -6.852 5.337 1.00 96.94 96 LYS A O 1
ATOM 810 N N . GLY A 1 97 ? 4.648 -6.332 3.347 1.00 96.50 97 GLY A N 1
ATOM 811 C CA . GLY A 1 97 ? 5.235 -5.065 3.784 1.00 96.50 97 GLY A CA 1
ATOM 812 C C . GLY A 1 97 ? 4.181 -4.079 4.295 1.00 96.50 97 GLY A C 1
ATOM 813 O O . GLY A 1 97 ? 4.358 -3.497 5.365 1.00 96.50 97 GLY A O 1
ATOM 814 N N . LEU A 1 98 ? 3.037 -3.988 3.611 1.00 96.44 98 LEU A N 1
ATOM 815 C CA . LEU A 1 98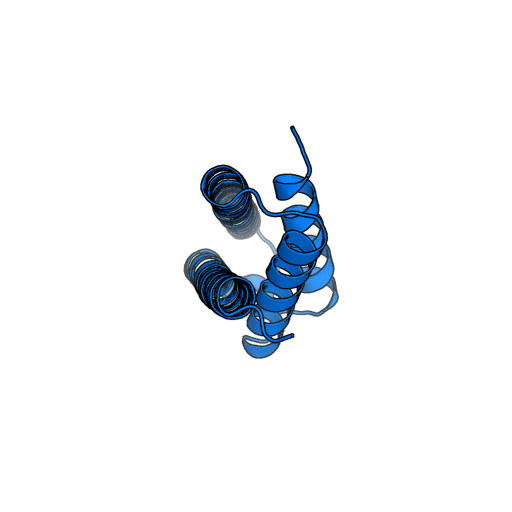 ? 1.895 -3.177 4.036 1.00 96.44 98 LEU A CA 1
ATOM 816 C C . LEU A 1 98 ? 1.358 -3.607 5.411 1.00 96.44 98 LEU A C 1
ATOM 818 O O . LEU A 1 98 ? 1.166 -2.786 6.306 1.00 96.44 98 LEU A O 1
ATOM 822 N N . ILE A 1 99 ? 1.126 -4.905 5.618 1.00 94.94 99 ILE A N 1
ATOM 823 C CA . ILE A 1 99 ? 0.627 -5.424 6.901 1.00 94.94 99 ILE A CA 1
ATOM 824 C C . ILE A 1 99 ? 1.640 -5.162 8.025 1.00 94.94 99 ILE A C 1
ATOM 826 O O . ILE A 1 99 ? 1.248 -4.823 9.146 1.00 94.94 99 ILE A O 1
ATOM 830 N N . LEU A 1 100 ? 2.937 -5.310 7.743 1.00 94.06 100 LEU A N 1
ATOM 831 C CA . LEU A 1 100 ? 4.001 -5.045 8.709 1.00 94.06 100 LEU A CA 1
ATOM 832 C C . LEU A 1 100 ? 4.093 -3.556 9.067 1.00 94.06 100 LEU A C 1
ATOM 834 O O . LEU A 1 100 ? 4.205 -3.245 10.253 1.00 94.06 100 LEU A O 1
ATOM 838 N N . SER A 1 101 ? 3.961 -2.642 8.098 1.00 92.06 101 SER A N 1
ATOM 839 C CA . SER A 1 101 ? 3.994 -1.193 8.359 1.00 92.06 101 SER A CA 1
ATOM 840 C C . SER A 1 101 ? 2.850 -0.734 9.266 1.00 92.06 101 SER A C 1
ATOM 842 O O . SER A 1 101 ? 3.014 0.171 10.081 1.00 92.06 101 SER A O 1
ATOM 844 N N . VAL A 1 102 ? 1.698 -1.398 9.164 1.00 89.62 102 VAL A N 1
ATOM 845 C CA . VAL A 1 102 ? 0.513 -1.132 9.985 1.00 89.62 102 VAL A CA 1
ATOM 846 C C . VAL A 1 102 ? 0.674 -1.686 11.409 1.00 89.62 102 VAL A C 1
ATOM 848 O O . VAL A 1 102 ? 0.153 -1.109 12.366 1.00 89.62 102 VAL A O 1
ATOM 851 N N . ARG A 1 103 ? 1.384 -2.809 11.580 1.00 84.19 103 ARG A N 1
ATOM 852 C CA . ARG A 1 103 ? 1.602 -3.454 12.890 1.00 84.19 103 ARG A CA 1
ATOM 853 C C . ARG A 1 103 ? 2.782 -2.864 13.668 1.00 84.19 103 ARG A C 1
ATOM 855 O O . ARG A 1 103 ? 2.759 -2.925 14.897 1.00 84.19 103 ARG A O 1
ATOM 862 N N . GLY A 1 104 ? 3.784 -2.323 12.975 1.00 71.25 104 GLY A N 1
ATOM 863 C CA . GLY A 1 104 ? 4.950 -1.675 13.576 1.00 71.25 104 GLY A CA 1
ATOM 864 C C . GLY A 1 104 ? 4.567 -0.450 14.413 1.00 71.25 104 GLY A C 1
ATOM 865 O O . GLY A 1 104 ? 3.696 0.327 14.017 1.00 71.25 104 GLY A O 1
ATOM 866 N N . LYS A 1 105 ? 5.188 -0.316 15.593 1.00 49.69 105 LYS A N 1
ATOM 867 C CA . LYS A 1 105 ? 5.020 0.840 16.489 1.00 49.69 105 LYS A CA 1
ATOM 868 C C . LYS A 1 105 ? 5.573 2.106 15.843 1.00 49.69 105 LYS A C 1
ATOM 870 O O . LYS A 1 105 ? 6.710 2.058 15.339 1.00 49.69 105 LYS A O 1
#